Protein AF-A0A454JLP3-F1 (afdb_monomer_lite)

Structure (mmCIF, N/CA/C/O backbone):
data_AF-A0A454JLP3-F1
#
_entry.id   AF-A0A454JLP3-F1
#
loop_
_atom_site.group_PDB
_atom_site.id
_atom_site.type_symbol
_atom_site.label_atom_id
_atom_site.label_alt_id
_atom_site.label_comp_id
_atom_site.label_asym_id
_atom_site.label_entity_id
_atom_site.label_seq_id
_atom_site.pdbx_PDB_ins_code
_atom_site.Cartn_x
_atom_site.Cartn_y
_atom_site.Cartn_z
_atom_site.occupancy
_atom_site.B_iso_or_equiv
_atom_site.auth_seq_id
_atom_site.auth_comp_id
_atom_site.auth_asym_id
_atom_site.auth_atom_id
_atom_site.pdbx_PDB_model_num
ATOM 1 N N . MET A 1 1 ? 8.343 14.822 -0.512 1.00 35.41 1 MET A N 1
ATOM 2 C CA . MET A 1 1 ? 8.696 13.819 -1.535 1.00 35.41 1 MET A CA 1
ATOM 3 C C . MET A 1 1 ? 7.596 13.866 -2.580 1.00 35.41 1 MET A C 1
ATOM 5 O O . MET A 1 1 ? 6.484 13.446 -2.299 1.00 35.41 1 MET A O 1
ATOM 9 N N . THR A 1 2 ? 7.846 14.535 -3.700 1.00 30.98 2 THR A N 1
ATOM 10 C CA . THR A 1 2 ? 6.852 14.751 -4.758 1.00 30.98 2 THR A CA 1
ATOM 11 C C . THR A 1 2 ? 6.794 13.485 -5.602 1.00 30.98 2 THR A C 1
ATOM 13 O O . THR A 1 2 ? 7.775 13.138 -6.255 1.00 30.98 2 THR A O 1
ATOM 16 N N . ILE A 1 3 ? 5.681 12.759 -5.539 1.00 42.53 3 ILE A N 1
ATOM 17 C CA . ILE A 1 3 ? 5.435 11.605 -6.401 1.00 42.53 3 ILE A CA 1
ATOM 18 C C . ILE A 1 3 ? 5.198 12.165 -7.814 1.00 42.53 3 ILE A C 1
ATOM 20 O O . ILE A 1 3 ? 4.148 12.739 -8.081 1.00 42.53 3 ILE A O 1
ATOM 24 N N . GLN A 1 4 ? 6.219 12.102 -8.674 1.00 44.41 4 GLN A N 1
ATOM 25 C CA . GLN A 1 4 ? 6.131 12.495 -10.085 1.00 44.41 4 GLN A CA 1
ATOM 26 C C . GLN A 1 4 ? 5.269 11.501 -10.877 1.00 44.41 4 GLN A C 1
ATOM 28 O O . GLN A 1 4 ? 5.274 10.304 -10.582 1.00 44.41 4 GLN A O 1
ATOM 33 N N . ASP A 1 5 ? 4.560 12.042 -11.873 1.00 47.59 5 ASP A N 1
ATOM 34 C CA . ASP A 1 5 ? 3.617 11.414 -12.808 1.00 47.59 5 ASP A CA 1
ATOM 35 C C . ASP A 1 5 ? 3.824 9.909 -13.023 1.00 47.59 5 ASP A C 1
ATOM 37 O O . ASP A 1 5 ? 4.589 9.469 -13.882 1.00 47.59 5 ASP A O 1
ATOM 41 N N . GLY A 1 6 ? 3.097 9.103 -12.257 1.00 53.31 6 GLY A N 1
ATOM 42 C CA . GLY A 1 6 ? 2.957 7.682 -12.526 1.00 53.31 6 GLY A CA 1
ATOM 43 C C . GLY A 1 6 ? 1.606 7.177 -12.058 1.00 53.31 6 GLY A C 1
ATOM 44 O O . GLY A 1 6 ? 0.970 7.767 -11.183 1.00 53.31 6 GLY A O 1
ATOM 45 N N . VAL A 1 7 ? 1.141 6.115 -12.706 1.00 66.56 7 VAL A N 1
ATOM 46 C CA . VAL A 1 7 ? -0.157 5.510 -12.411 1.00 66.56 7 VAL A CA 1
ATOM 47 C C . VAL A 1 7 ? 0.033 4.521 -11.271 1.00 66.56 7 VAL A C 1
ATOM 49 O O . VAL A 1 7 ? 0.919 3.665 -11.316 1.00 66.56 7 VAL A O 1
ATOM 52 N N . LEU A 1 8 ? -0.797 4.646 -10.236 1.00 68.06 8 LEU A N 1
ATOM 53 C CA . LEU A 1 8 ? -0.871 3.650 -9.179 1.00 68.06 8 LEU A CA 1
ATOM 54 C C . LEU A 1 8 ? -1.782 2.508 -9.642 1.00 68.06 8 LEU A C 1
ATOM 56 O O . LEU A 1 8 ? -3.006 2.626 -9.621 1.00 68.06 8 LEU A O 1
ATOM 60 N N . THR A 1 9 ? -1.183 1.396 -10.048 1.00 71.75 9 THR A N 1
ATOM 61 C CA . THR A 1 9 ? -1.903 0.192 -10.465 1.00 71.75 9 THR A CA 1
ATOM 62 C C . THR A 1 9 ? -2.083 -0.744 -9.275 1.00 71.75 9 THR A C 1
ATOM 64 O O . THR A 1 9 ? -1.121 -1.103 -8.591 1.00 71.75 9 THR A O 1
ATOM 67 N N . VAL A 1 10 ? -3.320 -1.180 -9.034 1.00 69.88 10 VAL A N 1
ATOM 68 C CA . VAL A 1 10 ? -3.628 -2.206 -8.028 1.00 69.88 10 VAL A CA 1
ATOM 69 C C . VAL A 1 10 ? -3.268 -3.575 -8.586 1.00 69.88 10 VAL A C 1
ATOM 71 O O . VAL A 1 10 ? -3.818 -3.991 -9.600 1.00 69.88 10 VAL A O 1
ATOM 74 N N . ILE A 1 11 ? -2.359 -4.285 -7.920 1.00 70.06 11 ILE A N 1
ATOM 75 C CA . ILE A 1 11 ? -1.916 -5.621 -8.347 1.00 70.06 11 ILE A CA 1
ATOM 76 C C . ILE A 1 11 ? -2.664 -6.708 -7.580 1.00 70.06 11 ILE A C 1
ATOM 78 O O . ILE A 1 11 ? -2.949 -7.771 -8.124 1.00 70.06 11 ILE A O 1
ATOM 82 N N . GLN A 1 12 ? -2.966 -6.466 -6.304 1.00 68.19 12 GLN A N 1
ATOM 83 C CA . GLN A 1 12 ? -3.646 -7.446 -5.469 1.00 68.19 12 GLN A CA 1
ATOM 84 C C . GLN A 1 12 ? -4.371 -6.765 -4.313 1.00 68.19 12 GLN A C 1
ATOM 86 O O . GLN A 1 12 ? -3.815 -5.899 -3.642 1.00 68.19 12 GLN A O 1
ATOM 91 N N . ASN A 1 13 ? -5.583 -7.217 -4.028 1.00 65.06 13 ASN A N 1
ATOM 92 C CA . ASN A 1 13 ? -6.314 -6.909 -2.809 1.00 65.06 13 ASN A CA 1
ATOM 93 C C . ASN A 1 13 ? -6.738 -8.219 -2.132 1.00 65.06 13 ASN A C 1
ATOM 95 O O . ASN A 1 13 ? -7.139 -9.177 -2.787 1.00 65.06 13 ASN A O 1
ATOM 99 N N . SER A 1 14 ? -6.631 -8.281 -0.808 1.00 68.19 14 SER A N 1
ATOM 100 C CA . SER A 1 14 ? -7.163 -9.404 -0.033 1.00 68.19 14 SER A CA 1
ATOM 101 C C . SER A 1 14 ? -7.591 -8.928 1.343 1.00 68.19 14 SER A C 1
ATOM 103 O O . SER A 1 14 ? -6.828 -8.243 2.020 1.00 68.19 14 SER A O 1
ATOM 105 N N . VAL A 1 15 ? -8.780 -9.323 1.779 1.00 65.25 15 VAL A N 1
ATOM 106 C CA . VAL A 1 15 ? -9.270 -9.049 3.133 1.00 65.25 15 VAL A CA 1
ATOM 107 C C . VAL A 1 15 ? -8.894 -10.225 4.029 1.00 65.25 15 VAL A C 1
ATOM 109 O O . VAL A 1 15 ? -9.122 -11.378 3.667 1.00 65.25 15 VAL A O 1
ATOM 112 N N . ALA A 1 16 ? -8.297 -9.947 5.184 1.00 64.50 16 ALA A N 1
ATOM 113 C CA . ALA A 1 16 ? -8.068 -10.936 6.224 1.00 64.50 16 ALA A CA 1
ATOM 114 C C . ALA A 1 16 ? -9.201 -10.920 7.249 1.00 64.50 16 ALA A C 1
ATOM 116 O O . ALA A 1 16 ? -9.698 -9.874 7.656 1.00 64.50 16 ALA A O 1
ATOM 117 N N . GLN A 1 17 ? -9.578 -12.115 7.695 1.00 59.72 17 GLN A N 1
ATOM 118 C CA . GLN A 1 17 ? -10.601 -12.333 8.715 1.00 59.72 17 GLN A CA 1
ATOM 119 C C . GLN A 1 17 ? -9.993 -12.302 10.124 1.00 59.72 17 GLN A C 1
ATOM 121 O O . GLN A 1 17 ? -10.175 -13.230 10.908 1.00 59.72 17 GLN A O 1
ATOM 126 N N . ASP A 1 18 ? -9.208 -11.273 10.438 1.00 68.44 18 ASP A N 1
ATOM 127 C CA . ASP A 1 18 ? -8.762 -11.055 11.814 1.00 68.44 18 ASP A CA 1
ATOM 128 C C . ASP A 1 18 ? -9.776 -10.202 12.595 1.00 68.44 18 ASP A C 1
ATOM 130 O O . ASP A 1 18 ? -10.697 -9.614 12.025 1.00 68.44 18 ASP A O 1
ATOM 134 N N . ALA A 1 19 ? -9.618 -10.133 13.919 1.00 64.19 19 ALA A N 1
ATOM 135 C CA . ALA A 1 19 ? -10.527 -9.399 14.806 1.00 64.19 19 ALA A CA 1
ATOM 136 C C . ALA A 1 19 ? -10.618 -7.887 14.503 1.00 64.19 19 ALA A C 1
ATOM 138 O O . ALA A 1 19 ? -11.492 -7.208 15.036 1.00 64.19 19 ALA A O 1
ATOM 139 N N . GLN A 1 20 ? -9.718 -7.352 13.674 1.00 70.00 20 GLN A N 1
ATOM 140 C CA . GLN A 1 20 ? -9.662 -5.942 13.283 1.00 70.00 20 GLN A CA 1
ATOM 141 C C . GLN A 1 20 ? -10.205 -5.713 11.862 1.00 70.00 20 GLN A C 1
ATOM 143 O O . GLN A 1 20 ? -10.260 -4.565 11.407 1.00 70.00 20 GLN A O 1
ATOM 148 N N . GLY A 1 21 ? -10.601 -6.790 11.171 1.00 75.50 21 GLY A N 1
ATOM 149 C CA . GLY A 1 21 ? -11.008 -6.765 9.773 1.00 75.50 21 GLY A CA 1
ATOM 150 C C . GLY A 1 21 ? -9.896 -6.227 8.881 1.00 75.50 21 GLY A C 1
ATOM 151 O O . GLY A 1 21 ? -10.148 -5.323 8.089 1.00 75.50 21 GLY A O 1
ATOM 152 N N . SER A 1 22 ? -8.651 -6.683 9.060 1.00 82.31 22 SER A N 1
ATOM 153 C CA . SER A 1 22 ? -7.533 -6.136 8.291 1.00 82.31 22 SER A CA 1
ATOM 154 C C . SER A 1 22 ? -7.709 -6.352 6.788 1.00 82.31 22 SER A C 1
ATOM 156 O O . SER A 1 22 ? -8.029 -7.449 6.340 1.00 82.31 22 SER A O 1
ATOM 158 N N . ALA A 1 23 ? -7.381 -5.346 5.985 1.00 83.00 23 ALA A N 1
ATOM 159 C CA . ALA A 1 23 ? -7.291 -5.469 4.53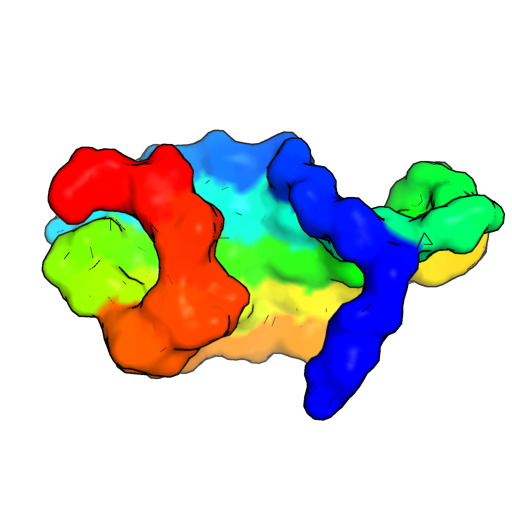6 1.00 83.00 23 ALA A CA 1
ATOM 160 C C . ALA A 1 23 ? -5.844 -5.293 4.070 1.00 83.00 23 ALA A C 1
ATOM 162 O O . ALA A 1 23 ? -5.128 -4.413 4.539 1.00 83.00 23 ALA A O 1
ATOM 163 N N . PHE A 1 24 ? -5.411 -6.125 3.130 1.00 83.06 24 PHE A N 1
ATOM 164 C CA . PHE A 1 24 ? -4.105 -6.042 2.489 1.00 83.06 24 PHE A CA 1
ATOM 165 C C . PHE A 1 24 ? -4.257 -5.547 1.064 1.00 83.06 24 PHE A C 1
ATOM 167 O O . PHE A 1 24 ? -5.147 -5.975 0.323 1.00 83.06 24 PHE A O 1
ATOM 174 N N . PHE A 1 25 ? -3.344 -4.672 0.677 1.00 82.12 25 PHE A N 1
ATOM 175 C CA . PHE A 1 25 ? -3.380 -4.028 -0.616 1.00 82.12 25 PHE A CA 1
ATOM 176 C C . PHE A 1 25 ? -1.974 -3.933 -1.189 1.00 82.12 25 PHE A C 1
ATOM 178 O O . PHE A 1 25 ? -1.079 -3.363 -0.571 1.00 82.12 25 PHE A O 1
ATOM 185 N N . ARG A 1 26 ? -1.774 -4.500 -2.375 1.00 84.00 26 ARG A N 1
ATOM 186 C CA . ARG A 1 26 ? -0.531 -4.387 -3.124 1.00 84.00 26 ARG A CA 1
ATOM 187 C C . ARG A 1 26 ? -0.756 -3.507 -4.338 1.00 84.00 26 ARG A C 1
ATOM 189 O O . ARG A 1 26 ? -1.589 -3.824 -5.189 1.00 84.00 26 ARG A O 1
ATOM 196 N N . ALA A 1 27 ? 0.034 -2.451 -4.441 1.00 82.44 27 ALA A N 1
ATOM 197 C CA . ALA A 1 27 ? 0.046 -1.586 -5.606 1.00 82.44 27 ALA A CA 1
ATOM 198 C C . ALA A 1 27 ? 1.450 -1.397 -6.150 1.00 82.44 27 ALA A C 1
ATOM 200 O O . ALA A 1 27 ? 2.443 -1.535 -5.432 1.00 82.44 27 ALA A O 1
ATOM 201 N N . ARG A 1 28 ? 1.498 -1.048 -7.429 1.00 85.00 28 ARG A N 1
ATOM 202 C CA . ARG A 1 28 ? 2.693 -0.611 -8.125 1.00 85.00 28 ARG A CA 1
ATOM 203 C C . ARG A 1 28 ? 2.497 0.798 -8.634 1.00 85.00 28 ARG A C 1
ATOM 205 O O . ARG A 1 28 ? 1.506 1.091 -9.290 1.00 85.00 28 ARG A O 1
ATOM 212 N N . HIS A 1 29 ? 3.482 1.634 -8.364 1.00 81.06 29 HIS A N 1
ATOM 213 C CA . HIS A 1 29 ? 3.681 2.893 -9.049 1.00 81.06 29 HIS A CA 1
ATOM 214 C C . HIS A 1 29 ? 4.429 2.619 -10.350 1.00 81.06 29 HIS A C 1
ATOM 216 O O . HIS A 1 29 ? 5.611 2.258 -10.332 1.00 81.06 29 HIS A O 1
ATOM 222 N N . GLU A 1 30 ? 3.725 2.748 -11.468 1.00 72.50 30 GLU A N 1
ATOM 223 C CA . GLU A 1 30 ? 4.296 2.609 -12.805 1.00 72.50 30 GLU A CA 1
ATOM 224 C C . GLU A 1 30 ? 4.890 3.935 -13.262 1.00 72.50 30 GLU A C 1
ATOM 226 O O . GLU A 1 30 ? 4.238 4.976 -13.186 1.00 72.50 30 GLU A O 1
ATOM 231 N N . TYR A 1 31 ? 6.121 3.893 -13.769 1.00 75.62 31 TYR A N 1
ATOM 232 C CA . TYR A 1 31 ? 6.776 5.063 -14.342 1.00 75.62 31 TYR A CA 1
ATOM 233 C C . TYR A 1 31 ? 6.637 5.038 -15.871 1.00 75.62 31 TYR A C 1
ATOM 235 O O . TYR A 1 31 ? 6.999 4.030 -16.489 1.00 75.62 31 TYR A O 1
ATOM 243 N N . PRO A 1 32 ? 6.147 6.119 -16.506 1.00 74.44 32 PRO A N 1
ATOM 244 C CA . PRO A 1 32 ? 5.971 6.176 -17.952 1.00 74.44 32 PRO A CA 1
ATOM 245 C C . PRO A 1 32 ? 7.243 5.804 -18.726 1.00 74.44 32 PRO A C 1
ATOM 247 O O . PRO A 1 32 ? 8.347 6.245 -18.402 1.00 74.44 32 PRO A O 1
ATOM 250 N N . GLY A 1 33 ? 7.086 4.987 -19.771 1.00 78.44 33 GLY A N 1
ATOM 251 C CA . GLY A 1 33 ? 8.186 4.582 -20.652 1.00 78.44 33 GLY A CA 1
ATOM 252 C C . GLY A 1 33 ? 9.134 3.526 -20.073 1.00 78.44 33 GLY A C 1
ATOM 253 O O . GLY A 1 33 ? 10.153 3.227 -20.697 1.00 78.44 33 GLY A O 1
ATOM 254 N N . LYS A 1 34 ? 8.830 2.949 -18.904 1.00 80.44 34 LYS A N 1
ATOM 255 C CA . LYS A 1 34 ? 9.613 1.858 -18.314 1.00 80.44 34 LYS A CA 1
ATOM 256 C C . LYS A 1 34 ? 8.894 0.515 -18.481 1.00 80.44 34 LYS A C 1
ATOM 258 O O . LYS A 1 34 ? 7.678 0.460 -18.314 1.00 80.44 34 LYS A O 1
ATOM 263 N N . PRO A 1 35 ? 9.618 -0.559 -18.847 1.00 78.69 35 PRO A N 1
ATOM 264 C CA . PRO A 1 35 ? 9.004 -1.857 -19.084 1.00 78.69 35 PRO A CA 1
ATOM 265 C C . PRO A 1 35 ? 8.573 -2.504 -17.768 1.00 78.69 35 PRO A C 1
ATOM 267 O O . PRO A 1 35 ? 9.271 -2.401 -16.763 1.00 78.69 35 PRO A O 1
ATOM 270 N N . ASP A 1 36 ? 7.468 -3.244 -17.798 1.00 77.25 36 ASP A N 1
ATOM 271 C CA . ASP A 1 36 ? 7.132 -4.200 -16.744 1.00 77.25 36 ASP A CA 1
ATOM 272 C C . ASP A 1 36 ? 8.318 -5.166 -16.503 1.00 77.25 36 ASP A C 1
ATOM 274 O O . ASP A 1 36 ? 8.904 -5.656 -17.479 1.00 77.25 36 ASP A O 1
ATOM 278 N N . PRO A 1 37 ? 8.722 -5.451 -15.249 1.00 84.94 37 PRO A N 1
ATOM 279 C CA . PRO A 1 37 ? 8.100 -5.074 -13.974 1.00 84.94 37 PRO A CA 1
ATOM 280 C C . PRO A 1 37 ? 8.683 -3.814 -13.291 1.00 84.94 37 PRO A C 1
ATOM 282 O O . PRO A 1 37 ? 8.496 -3.672 -12.081 1.00 84.94 37 PRO A O 1
ATOM 285 N N . TYR A 1 38 ? 9.383 -2.914 -13.994 1.00 87.19 38 TYR A N 1
ATOM 286 C CA . TYR A 1 38 ? 9.985 -1.712 -13.393 1.00 87.19 38 TYR A CA 1
ATOM 287 C C . TYR A 1 38 ? 8.958 -0.883 -12.617 1.00 87.19 38 TYR A C 1
ATOM 289 O O . TYR A 1 38 ? 7.901 -0.528 -13.143 1.00 87.19 38 TYR A O 1
ATOM 297 N N . GLY A 1 39 ? 9.290 -0.516 -11.382 1.00 88.25 39 GLY A N 1
ATOM 298 C CA . GLY A 1 39 ? 8.440 0.365 -10.590 1.00 88.25 39 GLY A CA 1
ATOM 299 C C . GLY A 1 39 ? 8.601 0.205 -9.090 1.00 88.25 39 GLY A C 1
ATOM 300 O O . GLY A 1 39 ? 9.305 -0.681 -8.603 1.00 88.25 39 GLY A O 1
ATOM 301 N N . MET A 1 40 ? 7.923 1.085 -8.355 1.00 88.88 40 MET A N 1
ATOM 302 C CA . MET A 1 40 ? 7.863 1.022 -6.898 1.00 88.88 40 MET A CA 1
ATOM 303 C C . MET A 1 40 ? 6.646 0.213 -6.475 1.00 88.88 40 MET A C 1
ATOM 305 O O . MET A 1 40 ? 5.527 0.528 -6.864 1.00 88.88 40 MET A O 1
ATOM 309 N N . TYR A 1 41 ? 6.842 -0.798 -5.645 1.00 89.25 41 TYR A N 1
ATOM 310 C CA . TYR A 1 41 ? 5.780 -1.655 -5.145 1.00 89.25 41 TYR A CA 1
ATOM 311 C C . TYR A 1 41 ? 5.562 -1.388 -3.667 1.00 89.25 41 TYR A C 1
ATOM 313 O O . TYR A 1 41 ? 6.516 -1.270 -2.900 1.00 89.25 41 TYR A O 1
ATOM 321 N N . ASN A 1 42 ? 4.297 -1.336 -3.268 1.00 86.88 42 ASN A N 1
ATOM 322 C CA . ASN A 1 42 ? 3.882 -1.149 -1.888 1.00 86.88 42 ASN A CA 1
ATOM 323 C C . ASN A 1 42 ? 2.936 -2.276 -1.493 1.00 86.88 42 ASN A C 1
ATOM 325 O O . ASN A 1 42 ? 1.976 -2.556 -2.205 1.00 86.88 42 ASN A O 1
ATOM 329 N N . GLU A 1 43 ? 3.188 -2.895 -0.346 1.00 88.69 43 GLU A N 1
ATOM 330 C CA . GLU A 1 43 ? 2.246 -3.747 0.371 1.00 88.69 43 GLU A CA 1
ATOM 331 C C . GLU A 1 43 ? 1.746 -2.959 1.583 1.00 88.69 43 GLU A C 1
ATOM 333 O O . GLU A 1 43 ? 2.460 -2.793 2.573 1.00 88.69 43 GLU A O 1
ATOM 338 N N . LEU A 1 44 ? 0.522 -2.454 1.479 1.00 86.94 44 LEU A N 1
ATOM 339 C CA . LEU A 1 44 ? -0.197 -1.758 2.535 1.00 86.94 44 LEU A CA 1
ATOM 340 C C . LEU A 1 44 ? -1.045 -2.755 3.325 1.00 86.94 44 LEU A C 1
ATOM 342 O O . LEU A 1 44 ? -1.580 -3.722 2.773 1.00 86.94 44 LEU A O 1
ATOM 346 N N . GLN A 1 45 ? -1.194 -2.496 4.618 1.00 88.69 45 GLN A N 1
ATOM 347 C CA . GLN A 1 45 ? -2.183 -3.157 5.455 1.00 88.69 45 GLN A CA 1
ATOM 348 C C . GLN A 1 45 ? -3.015 -2.099 6.170 1.00 88.69 45 GLN A C 1
ATOM 350 O O . GLN A 1 45 ? -2.462 -1.202 6.799 1.00 88.69 45 GLN A O 1
ATOM 355 N N . PHE A 1 46 ? -4.330 -2.234 6.090 1.00 87.88 46 PHE A N 1
ATOM 356 C CA . PHE A 1 46 ? -5.310 -1.394 6.762 1.00 87.88 46 PHE A CA 1
ATOM 357 C C . PHE A 1 46 ? -5.971 -2.191 7.878 1.00 87.88 46 PHE A C 1
ATOM 359 O O . PHE A 1 46 ? -6.240 -3.374 7.694 1.00 87.88 46 PHE A O 1
ATOM 366 N N . ARG A 1 47 ? -6.283 -1.546 9.000 1.00 89.69 47 ARG A N 1
ATOM 367 C CA . ARG A 1 47 ? -7.227 -2.050 10.004 1.00 89.69 47 ARG A CA 1
ATOM 368 C C . ARG A 1 47 ? -8.550 -1.346 9.792 1.00 89.69 47 ARG A C 1
ATOM 370 O O . ARG A 1 47 ? -8.680 -0.178 10.147 1.00 89.69 47 ARG A O 1
ATOM 377 N N . CYS A 1 48 ? -9.537 -2.023 9.213 1.00 85.75 48 CYS A N 1
ATOM 378 C CA . CYS A 1 48 ? -10.789 -1.355 8.865 1.00 85.75 48 CYS A CA 1
ATOM 379 C C . CYS A 1 48 ? -11.550 -0.852 10.103 1.00 85.75 48 CYS A C 1
ATOM 381 O O . CYS A 1 48 ? -12.150 0.218 10.043 1.00 85.75 48 CYS A O 1
ATOM 383 N N . ALA A 1 49 ? -11.453 -1.557 11.237 1.00 84.81 49 ALA A N 1
ATOM 384 C CA . ALA A 1 49 ? -12.111 -1.161 12.483 1.00 84.81 49 ALA A CA 1
ATOM 385 C C . ALA A 1 49 ? -11.571 0.153 13.086 1.00 84.81 49 ALA A C 1
ATOM 387 O O . ALA A 1 49 ? -12.347 0.957 13.596 1.00 84.81 49 ALA A O 1
ATOM 388 N N . THR A 1 50 ? -10.253 0.378 13.043 1.00 86.56 50 THR A N 1
ATOM 389 C CA . THR A 1 50 ? -9.609 1.566 13.642 1.00 86.56 50 THR A CA 1
ATOM 390 C C . THR A 1 50 ? -9.289 2.650 12.613 1.00 86.56 50 THR A C 1
ATOM 392 O O . THR A 1 50 ? -9.138 3.816 12.964 1.00 86.56 50 THR A O 1
ATOM 395 N N . GLY A 1 51 ? -9.215 2.287 11.332 1.00 83.50 51 GLY A N 1
ATOM 396 C CA . GLY A 1 51 ? -8.793 3.158 10.240 1.00 83.50 51 GLY A CA 1
ATOM 397 C C . GLY A 1 51 ? -7.277 3.314 10.111 1.00 83.50 51 GLY A C 1
ATOM 398 O O . GLY A 1 51 ? -6.832 4.021 9.212 1.00 83.50 51 GLY A O 1
ATOM 399 N N . GLU A 1 52 ? -6.494 2.657 10.968 1.00 89.19 52 GLU A N 1
ATOM 400 C CA . GLU A 1 52 ? -5.031 2.685 10.922 1.00 89.19 52 GLU A CA 1
ATOM 401 C C . GLU A 1 52 ? -4.499 2.004 9.655 1.00 89.19 52 GLU A C 1
ATOM 403 O O . GLU A 1 52 ? -5.087 1.047 9.134 1.00 89.19 52 GLU A O 1
ATOM 408 N N . VAL A 1 53 ? -3.340 2.460 9.188 1.00 87.88 53 VAL A N 1
ATOM 409 C CA . VAL A 1 53 ? -2.653 1.901 8.020 1.00 87.88 53 VAL A CA 1
ATOM 410 C C . VAL A 1 53 ? -1.179 1.705 8.320 1.00 87.88 53 VAL A C 1
ATOM 412 O O . VAL A 1 53 ? -0.597 2.399 9.145 1.00 87.88 53 VAL A O 1
ATOM 415 N N . ARG A 1 54 ? -0.546 0.772 7.620 1.00 87.94 54 ARG A N 1
ATOM 416 C CA . ARG A 1 54 ? 0.909 0.688 7.563 1.00 87.94 54 ARG A CA 1
ATOM 417 C C . ARG A 1 54 ? 1.406 0.276 6.195 1.00 87.94 54 ARG A C 1
ATOM 419 O O . ARG A 1 54 ? 0.762 -0.516 5.501 1.00 87.94 54 ARG A O 1
ATOM 426 N N . ILE A 1 55 ? 2.610 0.727 5.861 1.00 86.75 55 ILE A N 1
ATOM 427 C CA . ILE A 1 55 ? 3.389 0.202 4.740 1.00 86.75 55 ILE A CA 1
ATOM 428 C C . ILE A 1 55 ? 4.158 -1.018 5.239 1.00 86.75 55 ILE A C 1
ATOM 430 O O . ILE A 1 55 ? 5.274 -0.924 5.742 1.00 86.75 55 ILE A O 1
ATOM 434 N N . LYS A 1 56 ? 3.555 -2.199 5.108 1.00 87.88 56 LYS A N 1
ATOM 435 C CA . LYS A 1 56 ? 4.172 -3.443 5.572 1.00 87.88 56 LYS A CA 1
ATOM 436 C C . LYS A 1 56 ? 5.490 -3.703 4.848 1.00 87.88 56 LYS A C 1
ATOM 438 O O . LYS A 1 56 ? 6.459 -4.092 5.489 1.00 87.88 56 LYS A O 1
ATOM 443 N N . ARG A 1 57 ? 5.530 -3.504 3.527 1.00 89.88 57 ARG A N 1
ATOM 444 C CA . ARG A 1 57 ? 6.741 -3.639 2.701 1.00 89.88 57 ARG A CA 1
ATOM 445 C C . ARG A 1 57 ? 6.695 -2.686 1.514 1.00 89.88 57 ARG A C 1
ATOM 447 O O . ARG A 1 57 ? 5.645 -2.521 0.902 1.00 89.88 57 ARG A O 1
ATOM 454 N N . GLN A 1 58 ? 7.845 -2.136 1.158 1.00 90.00 58 GLN A N 1
ATOM 45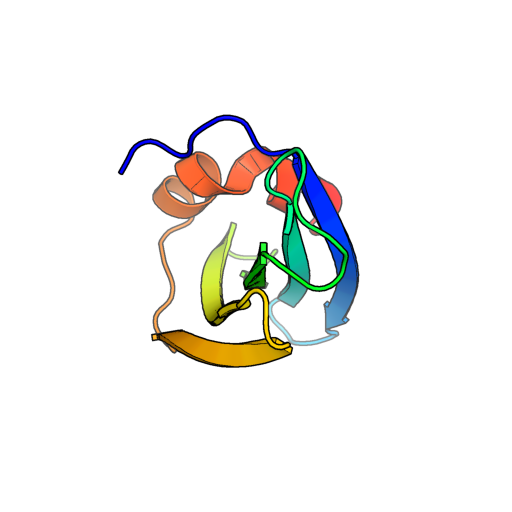5 C CA . GLN A 1 58 ? 8.057 -1.343 -0.042 1.00 90.00 58 GLN A CA 1
ATOM 456 C C . GLN A 1 58 ? 9.356 -1.783 -0.715 1.00 90.00 58 GLN A C 1
ATOM 458 O O . GLN A 1 58 ? 10.393 -1.911 -0.058 1.00 90.00 58 GLN A O 1
ATOM 463 N N . TRP A 1 59 ? 9.304 -2.017 -2.021 1.00 92.56 59 TRP A N 1
ATOM 464 C CA . TRP A 1 59 ? 10.468 -2.413 -2.807 1.00 92.56 59 TRP A CA 1
ATOM 465 C C . TRP A 1 59 ? 10.442 -1.783 -4.195 1.00 92.56 59 TRP A C 1
ATOM 467 O O . TRP A 1 59 ? 9.384 -1.604 -4.795 1.00 92.56 59 TRP A O 1
ATOM 477 N N . LEU A 1 60 ? 11.624 -1.467 -4.706 1.00 89.81 60 LEU A N 1
ATOM 478 C CA . LEU A 1 60 ? 11.843 -1.026 -6.073 1.00 89.81 60 LEU A CA 1
ATOM 479 C C . LEU A 1 60 ? 12.235 -2.237 -6.913 1.00 89.81 60 LEU A C 1
ATOM 481 O O . LEU A 1 60 ? 13.107 -3.009 -6.514 1.00 89.81 60 LEU A O 1
ATOM 485 N N . VAL A 1 61 ? 11.615 -2.382 -8.079 1.00 90.38 61 VAL A N 1
ATOM 486 C CA . VAL A 1 61 ? 12.136 -3.243 -9.140 1.00 90.38 61 VAL A CA 1
ATOM 487 C C . VAL A 1 61 ? 12.808 -2.351 -10.174 1.00 90.38 61 VAL A C 1
ATOM 489 O O . VAL A 1 61 ? 12.153 -1.469 -10.738 1.00 90.38 61 VAL A O 1
ATOM 492 N N . ASP A 1 62 ? 14.114 -2.532 -10.371 1.00 88.69 62 ASP A N 1
ATOM 493 C CA . ASP A 1 62 ? 14.898 -1.733 -11.316 1.00 88.69 62 ASP A CA 1
ATOM 494 C C . ASP A 1 62 ? 14.741 -2.217 -12.772 1.00 88.69 62 ASP A C 1
ATOM 496 O O . ASP A 1 62 ? 13.950 -3.114 -13.079 1.00 88.69 62 ASP A O 1
ATOM 500 N N . ALA A 1 63 ? 15.443 -1.562 -13.703 1.00 85.81 63 ALA A N 1
ATOM 501 C CA . ALA A 1 63 ? 15.321 -1.854 -15.134 1.00 85.81 63 ALA A CA 1
ATOM 502 C C . ALA A 1 63 ? 15.875 -3.242 -15.504 1.00 85.81 63 ALA A C 1
ATOM 504 O O . ALA A 1 63 ? 15.436 -3.831 -16.491 1.00 85.81 63 ALA A O 1
ATOM 505 N N . ASP A 1 64 ? 16.778 -3.768 -14.678 1.00 89.81 64 ASP A N 1
ATOM 506 C CA . ASP A 1 64 ? 17.412 -5.077 -14.816 1.00 89.81 64 ASP A CA 1
ATOM 507 C C . ASP A 1 64 ? 16.671 -6.163 -14.011 1.00 89.81 64 ASP A C 1
ATOM 509 O O . ASP A 1 64 ? 17.103 -7.314 -13.952 1.00 89.81 64 ASP A O 1
ATOM 513 N N . LYS A 1 65 ? 15.502 -5.822 -13.446 1.00 88.38 65 LYS A N 1
ATOM 514 C CA . LYS A 1 65 ? 14.630 -6.683 -12.632 1.00 88.38 65 LYS A CA 1
ATOM 515 C C . LYS A 1 65 ? 15.222 -7.078 -11.278 1.00 88.38 65 LYS A C 1
ATOM 517 O O . LYS A 1 65 ? 14.746 -8.036 -10.663 1.00 88.38 65 LYS A O 1
ATOM 522 N N . HIS A 1 66 ? 16.204 -6.339 -10.770 1.00 91.94 66 HIS A N 1
ATOM 523 C CA . HIS A 1 66 ? 16.639 -6.506 -9.390 1.00 91.94 66 HIS A CA 1
ATOM 524 C C . HIS A 1 66 ? 15.584 -5.959 -8.433 1.00 91.94 66 HIS A C 1
ATOM 526 O O . HIS A 1 66 ? 14.994 -4.902 -8.661 1.00 91.94 66 HIS A O 1
ATOM 532 N N . VAL A 1 67 ? 15.369 -6.685 -7.336 1.00 92.62 67 VAL A N 1
ATOM 533 C CA . VAL A 1 67 ? 14.456 -6.288 -6.264 1.00 92.62 67 VAL A CA 1
ATOM 534 C C . VAL A 1 67 ? 15.267 -5.640 -5.150 1.00 92.62 67 VAL A C 1
ATOM 536 O O . VAL A 1 67 ? 16.091 -6.293 -4.513 1.00 92.62 67 VAL A O 1
ATOM 539 N N . ILE A 1 68 ? 15.007 -4.363 -4.897 1.00 92.06 68 ILE A N 1
ATOM 540 C CA . ILE A 1 68 ? 15.675 -3.573 -3.865 1.00 92.06 68 ILE A CA 1
ATOM 541 C C . ILE A 1 68 ? 14.643 -3.239 -2.793 1.00 92.06 68 ILE A C 1
ATOM 543 O O . ILE A 1 68 ? 13.669 -2.534 -3.056 1.00 92.06 68 ILE A O 1
ATOM 547 N N . GLN A 1 69 ? 14.837 -3.742 -1.575 1.00 91.56 69 GLN A N 1
ATOM 548 C CA . GLN A 1 69 ? 13.971 -3.392 -0.453 1.00 91.56 69 GLN A CA 1
ATOM 549 C C . GLN A 1 69 ? 14.231 -1.943 -0.027 1.00 91.56 69 GLN A C 1
ATOM 551 O O . GLN A 1 69 ? 15.355 -1.589 0.319 1.00 91.56 69 GLN A O 1
ATOM 556 N N . VAL A 1 70 ? 13.183 -1.116 -0.051 1.00 89.06 70 VAL A N 1
ATOM 557 C CA . VAL A 1 70 ? 13.261 0.320 0.260 1.00 89.06 70 VAL A CA 1
ATOM 558 C C . VAL A 1 70 ? 12.792 0.592 1.684 1.00 89.06 70 VAL A C 1
ATOM 560 O O . VAL A 1 70 ? 13.444 1.328 2.418 1.00 89.06 70 VAL A O 1
ATOM 563 N N . ASN A 1 71 ? 11.673 -0.010 2.090 1.00 86.50 71 ASN A N 1
ATOM 564 C CA . ASN A 1 71 ? 11.109 0.181 3.422 1.00 86.50 71 ASN A CA 1
ATOM 565 C C . ASN A 1 71 ? 10.371 -1.080 3.895 1.00 86.50 71 ASN A C 1
ATOM 567 O O . ASN A 1 71 ? 9.802 -1.832 3.103 1.00 86.50 71 ASN A O 1
ATOM 571 N N . GLN A 1 72 ? 10.372 -1.309 5.201 1.00 85.31 72 GLN A N 1
ATOM 572 C CA . GLN A 1 72 ? 9.570 -2.321 5.872 1.00 85.31 72 GLN A CA 1
ATOM 573 C C . GLN A 1 72 ? 9.323 -1.844 7.299 1.00 85.31 72 GLN A C 1
ATOM 575 O O . GLN A 1 72 ? 10.256 -1.798 8.099 1.00 85.31 72 GLN A O 1
ATOM 580 N N . THR A 1 73 ? 8.071 -1.525 7.623 1.00 81.56 73 THR A N 1
ATOM 581 C CA . THR A 1 73 ? 7.689 -1.141 8.982 1.00 81.56 73 THR A CA 1
ATOM 582 C C . THR A 1 73 ? 6.650 -2.093 9.564 1.00 81.56 73 THR A C 1
ATOM 584 O O . THR A 1 73 ? 5.808 -2.669 8.868 1.00 81.56 73 THR A O 1
ATOM 587 N N . THR A 1 74 ? 6.736 -2.287 10.877 1.00 84.56 74 THR A N 1
ATOM 588 C CA . THR A 1 74 ? 5.706 -2.955 11.675 1.00 84.56 74 THR A CA 1
ATOM 589 C C . THR A 1 74 ? 4.770 -1.965 12.357 1.00 84.56 74 THR A C 1
ATOM 591 O O . THR A 1 74 ? 3.724 -2.392 12.852 1.00 84.56 74 THR A O 1
ATOM 594 N N . GLU A 1 75 ? 5.145 -0.687 12.388 1.00 88.94 75 GLU A N 1
ATOM 595 C CA . GLU A 1 75 ? 4.422 0.393 13.051 1.00 88.94 75 GLU A CA 1
ATOM 596 C C . GLU A 1 75 ? 3.157 0.760 12.281 1.00 88.94 75 GLU A C 1
ATOM 598 O O . GLU A 1 75 ? 3.080 0.587 11.065 1.00 88.94 75 GLU A O 1
ATOM 603 N N . TRP A 1 76 ? 2.156 1.231 13.018 1.00 89.81 76 TRP A N 1
ATOM 604 C CA . TRP A 1 76 ? 0.879 1.667 12.474 1.00 89.81 76 TRP A CA 1
ATOM 605 C C . TRP A 1 76 ? 0.819 3.184 12.492 1.00 89.81 76 TRP A C 1
ATOM 607 O O . TRP A 1 76 ? 1.120 3.811 13.506 1.00 89.81 76 TRP A O 1
ATOM 617 N N . GLU A 1 77 ? 0.416 3.756 11.369 1.00 89.25 77 GLU A N 1
ATOM 618 C CA . GLU A 1 77 ? 0.072 5.163 11.265 1.00 89.25 77 GLU A CA 1
ATOM 619 C C . GLU A 1 77 ? -1.389 5.367 11.664 1.00 89.25 77 GLU A C 1
ATOM 621 O O . GLU A 1 77 ? -2.245 4.495 11.450 1.00 89.25 77 GLU A O 1
ATOM 626 N N . SER A 1 78 ? -1.668 6.531 12.257 1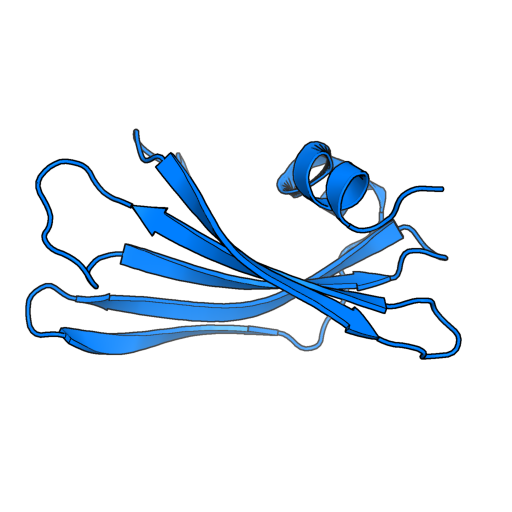.00 87.69 78 SER A N 1
ATOM 627 C CA . SER A 1 78 ? -3.014 6.872 12.708 1.00 87.69 78 SER A CA 1
ATOM 628 C C . SER A 1 78 ? -3.993 6.926 11.536 1.00 87.69 78 SER A C 1
ATOM 630 O O . SER A 1 78 ? -3.609 7.047 10.368 1.00 87.69 78 SER A O 1
ATOM 632 N N . LYS A 1 79 ? -5.288 6.878 11.854 1.00 84.88 79 LYS A N 1
ATOM 633 C CA . LYS A 1 79 ? -6.354 7.017 10.862 1.00 84.88 79 LYS A CA 1
ATOM 634 C C . LYS A 1 79 ? -6.226 8.313 10.063 1.00 84.88 79 LYS A C 1
ATOM 636 O O . LYS A 1 79 ? -6.402 8.284 8.854 1.00 84.88 79 LYS A O 1
ATOM 641 N N . GLU A 1 80 ? -5.913 9.428 10.713 1.00 86.94 80 GLU A N 1
ATOM 642 C CA . GLU A 1 80 ? -5.806 10.743 10.073 1.00 86.94 80 GLU A CA 1
ATOM 643 C C . GLU A 1 80 ? -4.646 10.778 9.072 1.00 86.94 80 GLU A C 1
ATOM 645 O O . GLU A 1 80 ? -4.829 11.190 7.925 1.00 86.94 80 GLU A O 1
ATOM 650 N N . ALA A 1 81 ? -3.473 10.279 9.477 1.00 82.75 8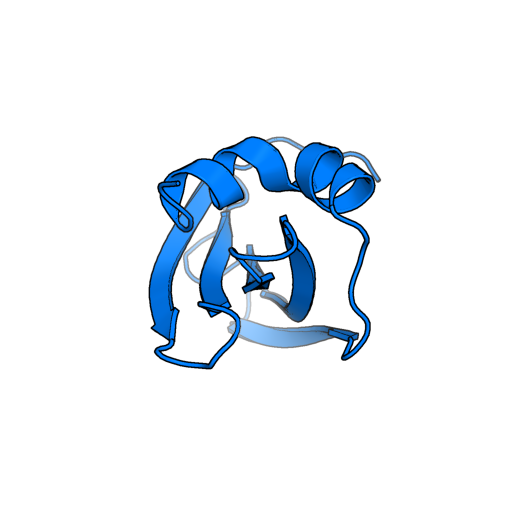1 ALA A N 1
ATOM 651 C CA . ALA A 1 81 ? -2.314 10.163 8.594 1.00 82.75 81 ALA A CA 1
ATOM 652 C C . ALA A 1 81 ? -2.604 9.211 7.421 1.00 82.75 81 ALA A C 1
ATOM 654 O O . ALA A 1 81 ? -2.330 9.524 6.259 1.00 82.75 81 ALA A O 1
ATOM 655 N N . GLY A 1 82 ? -3.250 8.079 7.711 1.00 78.50 82 GLY A N 1
ATOM 656 C CA . GLY A 1 82 ? -3.633 7.097 6.708 1.00 78.50 82 GLY A CA 1
ATOM 657 C C . GLY A 1 82 ? -4.702 7.576 5.732 1.00 78.50 82 GLY A C 1
ATOM 658 O O . GLY A 1 82 ? -4.636 7.248 4.550 1.00 78.50 82 GLY A O 1
ATOM 659 N N . GLU A 1 83 ? -5.667 8.376 6.182 1.00 82.69 83 GLU A N 1
ATOM 660 C CA . GLU A 1 83 ? -6.664 9.011 5.317 1.00 82.69 83 GLU A CA 1
ATOM 661 C C . GLU A 1 83 ? -6.021 10.040 4.388 1.00 82.69 83 GLU A C 1
ATOM 663 O O . GLU A 1 83 ? -6.364 10.083 3.206 1.00 82.69 83 GLU A O 1
ATOM 668 N N . GLN A 1 84 ? -5.058 10.819 4.887 1.00 79.38 84 GLN A N 1
ATOM 669 C CA . GLN A 1 84 ? -4.340 11.799 4.077 1.00 79.38 84 GLN A CA 1
ATOM 670 C C . GLN A 1 84 ? -3.478 11.138 2.992 1.00 79.38 84 GLN A C 1
ATOM 672 O O . GLN A 1 84 ? -3.412 11.644 1.873 1.00 79.38 84 GLN A O 1
ATOM 677 N N . ALA A 1 85 ? -2.824 10.017 3.307 1.00 75.06 85 ALA A N 1
ATOM 678 C CA . ALA A 1 85 ? -1.916 9.339 2.382 1.00 75.06 85 ALA A CA 1
ATOM 679 C C . ALA A 1 85 ? -2.615 8.321 1.461 1.00 75.06 85 ALA A C 1
ATOM 681 O O . ALA A 1 85 ? -2.232 8.167 0.302 1.00 75.06 85 ALA A O 1
ATOM 682 N N . PHE A 1 86 ? -3.632 7.615 1.964 1.00 77.88 86 PHE A N 1
ATOM 683 C CA . PHE A 1 86 ? -4.222 6.437 1.317 1.00 77.88 86 PHE A CA 1
ATOM 684 C C . PHE A 1 86 ? -5.757 6.379 1.422 1.00 77.88 86 PHE A C 1
ATOM 686 O O . PHE A 1 86 ? -6.342 5.302 1.277 1.00 77.88 86 PHE A O 1
ATOM 693 N N . GLY A 1 87 ? -6.433 7.507 1.668 1.00 76.44 87 GLY A N 1
ATOM 694 C CA . GLY A 1 87 ? -7.879 7.554 1.914 1.00 76.44 87 GLY A CA 1
ATOM 695 C C . GLY A 1 87 ? -8.733 6.906 0.820 1.00 76.44 87 GLY A C 1
ATOM 696 O O . GLY A 1 87 ? -9.658 6.157 1.131 1.00 76.44 87 GLY A O 1
ATOM 697 N N . ASP A 1 88 ? -8.395 7.119 -0.454 1.00 80.19 88 ASP A N 1
ATOM 698 C CA . ASP A 1 88 ? -9.127 6.515 -1.576 1.00 80.19 88 ASP A CA 1
ATOM 699 C C . ASP A 1 88 ? -8.962 4.995 -1.622 1.00 80.19 88 ASP A C 1
ATOM 701 O O . ASP A 1 88 ? -9.935 4.264 -1.801 1.00 80.19 88 ASP A O 1
ATOM 705 N N . LEU A 1 89 ? -7.750 4.501 -1.362 1.00 75.81 89 LEU A N 1
ATOM 706 C CA . LEU A 1 89 ? -7.482 3.067 -1.293 1.00 75.81 89 LEU A CA 1
ATOM 707 C C . LEU A 1 89 ? -8.197 2.413 -0.119 1.00 75.81 89 LEU A C 1
ATOM 709 O O . LEU A 1 89 ? -8.791 1.348 -0.284 1.00 75.81 89 LEU A O 1
ATOM 713 N N . ARG A 1 90 ? -8.194 3.067 1.048 1.00 77.81 90 ARG A N 1
ATOM 714 C CA . ARG A 1 90 ? -8.913 2.585 2.228 1.00 77.81 90 ARG A CA 1
ATOM 715 C C . ARG A 1 90 ? -10.400 2.409 1.930 1.00 77.81 90 ARG A C 1
ATOM 717 O O . ARG A 1 90 ? -10.946 1.374 2.284 1.00 77.81 90 ARG A O 1
ATOM 724 N N . ARG A 1 91 ? -11.049 3.368 1.260 1.00 77.75 91 ARG A N 1
ATOM 725 C CA . ARG A 1 91 ? -12.484 3.278 0.916 1.00 77.75 91 ARG A CA 1
ATOM 726 C C . ARG A 1 91 ? -12.807 2.098 -0.002 1.00 77.75 91 ARG A C 1
ATOM 728 O O . ARG A 1 91 ? -13.893 1.540 0.096 1.00 77.75 91 ARG A O 1
ATOM 735 N N . ILE A 1 92 ? -11.873 1.707 -0.870 1.00 77.81 92 ILE A N 1
ATOM 736 C CA . ILE A 1 92 ? -12.036 0.548 -1.759 1.00 77.81 92 ILE A CA 1
ATOM 737 C C . ILE A 1 92 ? -11.963 -0.766 -0.969 1.00 77.81 92 ILE A C 1
ATOM 739 O O . ILE A 1 92 ? -12.726 -1.690 -1.243 1.00 77.81 92 ILE A O 1
ATOM 743 N N . VAL A 1 93 ? -11.039 -0.874 -0.008 1.00 76.56 93 VAL A N 1
ATOM 744 C CA . VAL A 1 93 ? -10.751 -2.146 0.686 1.00 76.56 93 VAL A CA 1
ATOM 745 C C . VAL A 1 93 ? -11.453 -2.313 2.035 1.00 76.56 93 VAL A C 1
ATOM 747 O O . VAL A 1 93 ? -11.615 -3.441 2.493 1.00 76.56 93 VAL A O 1
ATOM 750 N N . CYS A 1 94 ? -11.889 -1.217 2.652 1.00 78.94 94 CYS A N 1
ATOM 751 C CA . CYS A 1 94 ? -12.667 -1.174 3.886 1.00 78.94 94 CYS A CA 1
ATOM 752 C C . CYS A 1 94 ? -14.047 -0.545 3.612 1.00 78.94 94 CYS A C 1
ATOM 754 O O . CYS A 1 94 ? -14.256 0.617 3.966 1.00 78.94 94 CYS A O 1
ATOM 756 N N . PRO A 1 95 ? -14.982 -1.260 2.956 1.00 65.81 95 PRO A N 1
ATOM 757 C CA . PRO A 1 95 ? -16.339 -0.765 2.748 1.00 65.81 95 PRO A CA 1
ATOM 758 C C . PRO A 1 95 ? -17.115 -0.819 4.074 1.00 65.81 95 PRO A C 1
ATOM 760 O O . PRO A 1 95 ? -17.58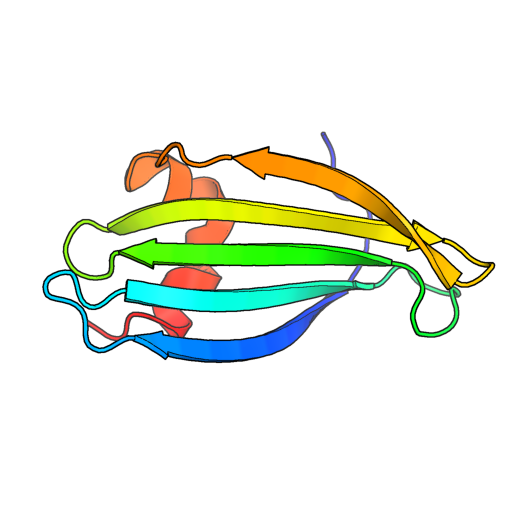3 -1.883 4.479 1.00 65.81 95 PRO A O 1
ATOM 763 N N . GLY A 1 96 ? -17.207 0.313 4.774 1.00 58.56 96 G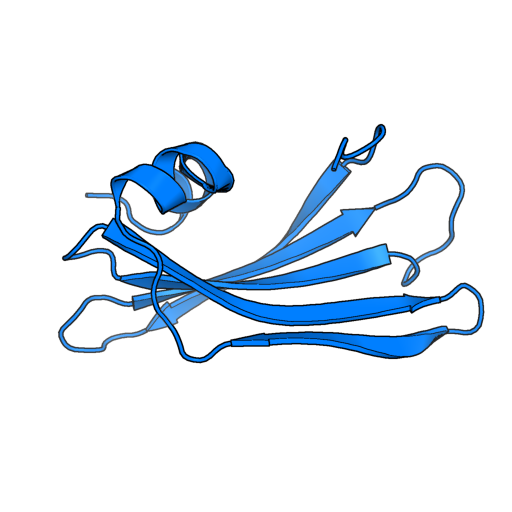LY A N 1
ATOM 764 C CA . GLY A 1 96 ? -17.872 0.429 6.078 1.00 58.56 96 GLY A CA 1
ATOM 765 C C . GLY A 1 96 ? -17.711 1.805 6.697 1.00 58.56 96 GLY A C 1
ATOM 766 O O . GLY A 1 96 ? -16.546 2.220 6.894 1.00 58.56 96 GLY A O 1
#

Secondary structure (DSSP, 8-state):
----S-EEEEEEEEE--STT-EEEEEEEEEPTT--TT-EEEEEEEEETTT--EEEEEEEEE-TT--EEEEE-----B-HHHHHHHHHHHHHHH---

Organism: NCBI:txid2480983

pLDDT: mean 78.83, std 12.6, range [30.98, 92.62]

Foldseek 3Di:
DDPPDWDWAWPDKDFDPDPQRKIWTKTWTDDPPADPPFTKIFIKIARLNQQKIDRQFIWGQHSVRDTGTDDHDPDIDHNVVCCVVPVVVSCVRNVD

Radius of gyration: 13.82 Å; chains: 1; bounding box: 35×27×36 Å

Sequence (96 aa):
MTIQDGVLTVIQNSVAQDAQGSAFFRARHEYPGKPDPYGMYNELQFRCATGEVRIKRQWLVDADKHVIQVNQTTEWESKEAGEQAFGDLRRIVCPG